Protein AF-A0A9N9PGD9-F1 (afdb_monomer_lite)

Sequence (115 aa):
LLENLPEKDDIQEYFQLINFNVSTEENLTEEQITNLIQSEENEESDSDEEEEILSVLVKDAVSRLETFIKYFEQQDNNSEFNVDDLLIFRKYLRMSKVKLLIGRAELNLIKLRPS

Structure (mmCIF, N/CA/C/O backbone):
data_AF-A0A9N9PGD9-F1
#
_entry.id   AF-A0A9N9PGD9-F1
#
loop_
_atom_site.group_PDB
_atom_site.id
_atom_site.type_symbol
_atom_site.label_atom_id
_atom_site.label_alt_id
_atom_site.label_comp_id
_atom_site.label_asym_id
_atom_site.label_entity_id
_atom_site.label_seq_id
_atom_site.pdbx_PDB_ins_code
_atom_site.Cartn_x
_atom_site.Cartn_y
_atom_site.Cartn_z
_atom_site.occupancy
_atom_site.B_iso_or_equiv
_atom_site.auth_seq_id
_atom_site.auth_comp_id
_atom_site.auth_asym_id
_atom_site.auth_atom_id
_atom_site.pdbx_PDB_model_num
ATOM 1 N N . LEU A 1 1 ? -4.548 27.016 -3.673 1.00 56.22 1 LEU A N 1
ATOM 2 C CA . LEU A 1 1 ? -3.274 26.628 -3.013 1.00 56.22 1 LEU A CA 1
ATOM 3 C C . LEU A 1 1 ? -2.445 25.601 -3.805 1.00 56.22 1 LEU A C 1
ATOM 5 O O . LEU A 1 1 ? -1.270 25.481 -3.502 1.00 56.22 1 LEU A O 1
ATOM 9 N N . LEU A 1 2 ? -2.988 24.923 -4.830 1.00 52.19 2 LEU A N 1
ATOM 10 C CA . LEU A 1 2 ? -2.257 23.940 -5.661 1.00 52.19 2 LEU A CA 1
ATOM 11 C C . LEU A 1 2 ? -1.856 24.452 -7.064 1.00 52.19 2 LEU A C 1
ATOM 13 O O . LEU A 1 2 ? -1.303 23.702 -7.856 1.00 52.19 2 LEU A O 1
ATOM 17 N N . GLU A 1 3 ? -2.143 25.710 -7.410 1.00 55.75 3 GLU A N 1
ATOM 18 C CA . GLU A 1 3 ? -2.052 26.177 -8.806 1.00 55.75 3 GLU A CA 1
ATOM 19 C C . GLU A 1 3 ? -0.634 26.464 -9.322 1.00 55.75 3 GLU A C 1
ATOM 21 O O . GLU A 1 3 ? -0.475 26.597 -10.528 1.00 55.75 3 GLU A O 1
ATOM 26 N N . ASN A 1 4 ? 0.386 26.505 -8.456 1.00 56.09 4 ASN A N 1
ATOM 27 C CA . ASN A 1 4 ? 1.747 26.931 -8.822 1.00 56.09 4 ASN A CA 1
ATOM 28 C C . ASN A 1 4 ? 2.833 25.873 -8.551 1.00 56.09 4 ASN A C 1
ATOM 30 O O . ASN A 1 4 ? 4.002 26.223 -8.397 1.00 56.09 4 ASN A O 1
ATOM 34 N N . LEU A 1 5 ? 2.467 24.594 -8.439 1.00 59.06 5 LEU A N 1
ATOM 35 C CA . LEU A 1 5 ? 3.448 23.513 -8.313 1.00 59.06 5 LEU A CA 1
ATOM 36 C C . LEU A 1 5 ? 3.881 23.034 -9.709 1.00 59.06 5 LEU A C 1
ATOM 38 O O . LEU A 1 5 ? 3.010 22.778 -10.538 1.00 59.06 5 LEU A O 1
ATOM 42 N N . PRO A 1 6 ? 5.193 22.880 -9.970 1.00 58.72 6 PRO A N 1
ATOM 43 C CA . PRO A 1 6 ? 5.698 22.379 -11.252 1.00 58.72 6 PRO A CA 1
ATOM 44 C C . PRO A 1 6 ? 5.229 20.947 -11.564 1.00 58.72 6 PRO A C 1
ATOM 46 O O . PRO A 1 6 ? 5.187 20.566 -12.723 1.00 58.72 6 PRO A O 1
ATOM 49 N N . GLU A 1 7 ? 4.815 20.197 -10.541 1.00 64.44 7 GLU A N 1
ATOM 50 C CA . GLU A 1 7 ? 4.320 18.812 -10.613 1.00 64.44 7 GLU A CA 1
ATOM 51 C C . GLU A 1 7 ? 2.780 18.737 -10.570 1.00 64.44 7 GLU A C 1
ATOM 53 O O . GLU A 1 7 ? 2.203 17.689 -10.288 1.00 64.44 7 GLU A O 1
ATOM 58 N N . LYS A 1 8 ? 2.070 19.859 -10.772 1.00 70.00 8 LYS A N 1
ATOM 59 C CA . LYS A 1 8 ? 0.599 19.897 -10.687 1.00 70.00 8 LYS A CA 1
ATOM 60 C C . LYS A 1 8 ? -0.051 18.886 -11.633 1.00 70.00 8 LYS A C 1
ATOM 62 O O . LYS A 1 8 ? -1.028 18.251 -11.240 1.00 70.00 8 LYS A O 1
ATOM 67 N N . ASP A 1 9 ? 0.488 18.757 -12.839 1.00 68.38 9 ASP A N 1
ATOM 68 C CA . ASP A 1 9 ? -0.046 17.856 -13.856 1.00 68.38 9 ASP A CA 1
ATOM 69 C C . ASP A 1 9 ? 0.145 16.389 -13.435 1.00 68.38 9 ASP A C 1
ATOM 71 O O . ASP A 1 9 ? -0.830 15.641 -13.437 1.00 68.38 9 ASP A O 1
ATOM 75 N N . ASP A 1 10 ? 1.319 16.026 -12.907 1.00 69.19 10 ASP A N 1
ATOM 76 C CA . ASP A 1 10 ? 1.610 14.684 -12.372 1.00 69.19 10 ASP A CA 1
ATOM 77 C C . ASP A 1 10 ? 0.726 14.338 -11.162 1.00 69.19 10 ASP A C 1
ATOM 79 O O . ASP A 1 10 ? 0.207 13.228 -11.023 1.00 69.19 10 ASP A O 1
ATOM 83 N N . ILE A 1 11 ? 0.511 15.309 -10.270 1.00 72.19 11 ILE A N 1
ATOM 84 C CA . ILE A 1 11 ? -0.355 15.153 -9.098 1.00 72.19 11 ILE A CA 1
ATOM 85 C C . ILE A 1 11 ? -1.812 14.974 -9.540 1.00 72.19 11 ILE A C 1
ATOM 87 O O . ILE A 1 11 ? -2.540 14.155 -8.976 1.00 72.19 11 ILE A O 1
ATOM 91 N N . GLN A 1 12 ? -2.257 15.731 -10.541 1.00 72.56 12 GLN A N 1
ATOM 92 C CA . GLN A 1 12 ? -3.617 15.656 -11.059 1.00 72.56 12 GLN A CA 1
ATOM 93 C C . GLN A 1 12 ? -3.864 14.344 -11.814 1.00 72.56 12 GLN A C 1
ATOM 95 O O . GLN A 1 12 ? -4.919 13.737 -11.622 1.00 72.56 12 GLN A O 1
ATOM 100 N N . GLU A 1 13 ? -2.894 13.871 -12.595 1.00 74.00 13 GLU A N 1
ATOM 101 C CA . GLU A 1 13 ? -2.917 12.555 -13.237 1.00 74.00 13 GLU A CA 1
ATOM 102 C C . GLU A 1 13 ? -2.961 11.432 -12.191 1.00 74.00 13 GLU A C 1
ATOM 104 O O . GLU A 1 13 ? -3.821 10.553 -12.261 1.00 74.00 13 GLU A O 1
ATOM 109 N N . TYR A 1 14 ? -2.146 11.523 -11.134 1.00 69.75 14 TYR A N 1
ATOM 110 C CA . TYR A 1 14 ? -2.197 10.603 -9.994 1.00 69.75 14 TYR A CA 1
ATOM 111 C C . TYR A 1 14 ? -3.585 10.570 -9.333 1.00 69.75 14 TYR A C 1
ATOM 113 O O . TYR A 1 14 ? -4.112 9.492 -9.053 1.00 69.75 14 TYR A O 1
ATOM 121 N N . PHE A 1 15 ? -4.219 11.731 -9.119 1.00 73.19 15 PHE A N 1
ATOM 122 C CA . PHE A 1 15 ? -5.576 11.804 -8.565 1.00 73.19 15 PHE A CA 1
ATOM 123 C C . PHE A 1 15 ? -6.642 11.199 -9.492 1.00 73.19 15 PHE A C 1
ATOM 125 O O . PHE A 1 15 ? -7.614 10.614 -9.012 1.00 73.19 15 PHE A O 1
ATOM 132 N N . GLN A 1 16 ? -6.469 11.307 -10.808 1.00 71.69 16 GLN A N 1
ATOM 133 C CA . GLN A 1 16 ? -7.359 10.674 -11.782 1.00 71.69 16 GLN A CA 1
ATOM 134 C C . GLN A 1 16 ? -7.176 9.150 -11.810 1.00 71.69 16 GLN A C 1
ATOM 136 O O . GLN A 1 16 ? -8.169 8.426 -11.865 1.00 71.69 16 GLN A O 1
ATOM 141 N N . LEU A 1 17 ? -5.939 8.659 -11.674 1.00 69.00 17 LEU A N 1
ATOM 142 C CA . LEU A 1 17 ? -5.630 7.228 -11.620 1.00 69.00 1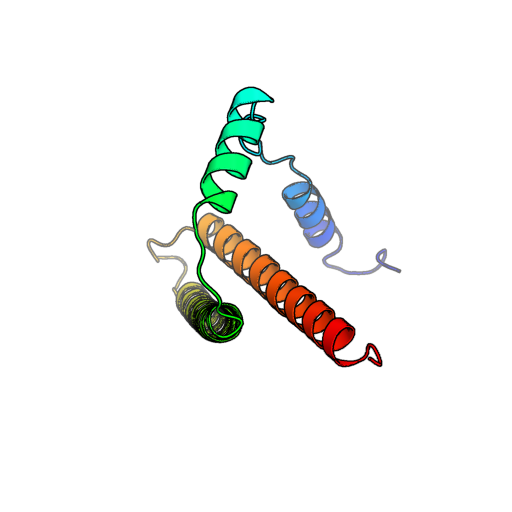7 LEU A CA 1
ATOM 143 C C . LEU A 1 17 ? -6.181 6.547 -10.355 1.00 69.00 17 LEU A C 1
ATOM 145 O O . LEU A 1 17 ? -6.671 5.422 -10.418 1.00 69.00 17 LEU A O 1
ATOM 149 N N . ILE A 1 18 ? -6.130 7.213 -9.194 1.00 65.25 18 ILE A N 1
ATOM 150 C CA . ILE A 1 18 ? -6.672 6.654 -7.939 1.00 65.25 18 ILE A CA 1
ATOM 151 C C . ILE A 1 18 ? -8.202 6.713 -7.861 1.00 65.25 18 ILE A C 1
ATOM 153 O O . ILE A 1 18 ? -8.796 5.884 -7.177 1.00 65.25 18 ILE A O 1
ATOM 157 N N . ASN A 1 19 ? -8.826 7.679 -8.545 1.00 63.62 19 ASN A N 1
ATOM 158 C CA . ASN A 1 19 ? -10.282 7.783 -8.669 1.00 63.62 19 ASN A CA 1
ATOM 159 C C . ASN A 1 19 ? -10.840 6.860 -9.756 1.00 63.62 19 ASN A C 1
ATOM 161 O O . ASN A 1 19 ? -12.057 6.813 -9.948 1.00 63.62 19 ASN A O 1
ATOM 165 N N . PHE A 1 20 ? -9.979 6.129 -10.468 1.00 63.75 20 PHE A N 1
ATOM 166 C CA . PHE A 1 20 ? -10.428 5.051 -11.323 1.00 63.75 20 PHE A CA 1
ATOM 167 C C . PHE A 1 20 ? -11.121 4.027 -10.431 1.00 63.75 20 PHE A C 1
ATOM 169 O O . PHE A 1 20 ? -10.505 3.433 -9.543 1.00 63.75 20 PHE A O 1
ATOM 176 N N . ASN A 1 21 ? -12.431 3.902 -10.626 1.00 55.25 21 ASN A N 1
ATOM 177 C CA . ASN A 1 21 ? -13.297 3.030 -9.859 1.00 55.25 21 ASN A CA 1
ATOM 178 C C . ASN A 1 21 ? -12.845 1.589 -10.114 1.00 55.25 21 ASN A C 1
ATOM 180 O O . ASN A 1 21 ? -13.250 0.959 -11.090 1.00 55.25 21 ASN A O 1
ATOM 184 N N . VAL A 1 22 ? -11.918 1.098 -9.293 1.00 58.81 22 VAL A N 1
ATOM 185 C CA . VAL A 1 22 ? -11.538 -0.311 -9.282 1.00 58.81 22 VAL A CA 1
ATOM 186 C C . VAL A 1 22 ? -12.818 -1.069 -8.993 1.00 58.81 22 VAL A C 1
ATOM 188 O O . VAL A 1 22 ? -13.480 -0.772 -8.002 1.00 58.81 22 VAL A O 1
ATOM 191 N N . SER A 1 23 ? -13.182 -1.993 -9.881 1.00 54.44 23 SER A N 1
ATOM 192 C CA . SER A 1 23 ? -14.319 -2.876 -9.660 1.00 54.44 23 SER A CA 1
ATOM 193 C C . SER A 1 23 ? -14.047 -3.643 -8.371 1.00 54.44 23 SER A C 1
ATOM 195 O O . SER A 1 23 ? -13.261 -4.587 -8.363 1.00 54.44 23 SER A O 1
ATOM 197 N N . THR A 1 24 ? -14.613 -3.183 -7.261 1.00 64.12 24 THR A N 1
ATOM 198 C CA . THR A 1 24 ? -14.648 -3.965 -6.032 1.00 64.12 24 THR A CA 1
ATOM 199 C C . THR A 1 24 ? -15.541 -5.174 -6.282 1.00 64.12 24 THR A C 1
ATOM 201 O O . THR A 1 24 ? -16.382 -5.140 -7.184 1.00 64.12 24 THR A O 1
ATOM 204 N N . GLU A 1 25 ? -15.293 -6.250 -5.540 1.00 68.50 25 GLU A N 1
ATOM 205 C CA . GLU A 1 25 ? -15.999 -7.525 -5.670 1.00 68.50 25 GLU A CA 1
ATOM 206 C C . GLU A 1 25 ? -17.526 -7.381 -5.752 1.00 68.50 25 GLU A C 1
ATOM 208 O O . GLU A 1 25 ? -18.120 -6.393 -5.313 1.00 68.50 25 GLU A O 1
ATOM 213 N N . GLU A 1 26 ? -18.143 -8.401 -6.347 1.00 74.88 26 GLU A N 1
ATOM 214 C CA . GLU A 1 26 ? -19.589 -8.570 -6.436 1.00 74.88 26 GLU A CA 1
ATOM 215 C C . GLU A 1 26 ? -20.249 -8.393 -5.057 1.00 74.88 26 GLU A C 1
ATOM 217 O O . GLU A 1 26 ? -19.772 -8.918 -4.051 1.00 74.88 26 GLU A O 1
ATOM 222 N N . ASN A 1 27 ? -21.343 -7.627 -5.002 1.00 77.81 27 ASN A N 1
ATOM 223 C CA . ASN A 1 27 ? -22.066 -7.410 -3.750 1.00 77.81 27 ASN A CA 1
ATOM 224 C C . ASN A 1 27 ? -22.616 -8.744 -3.231 1.00 77.81 27 ASN A C 1
ATOM 226 O O . ASN A 1 27 ? -23.275 -9.472 -3.974 1.00 77.81 27 ASN A O 1
ATOM 230 N N . LEU A 1 28 ? -22.399 -9.026 -1.947 1.00 78.94 28 LEU A N 1
ATOM 231 C CA . LEU A 1 28 ? -22.999 -10.186 -1.297 1.00 78.94 28 LEU A CA 1
ATOM 232 C C . LEU A 1 28 ? -24.524 -10.044 -1.256 1.00 78.94 28 LEU A C 1
ATOM 234 O O . LEU A 1 28 ? -25.069 -8.968 -1.006 1.00 78.94 28 LEU A O 1
ATOM 238 N N . THR A 1 29 ? -25.211 -11.157 -1.481 1.00 87.19 29 THR A N 1
ATOM 239 C CA . THR A 1 29 ? -26.663 -11.258 -1.303 1.00 87.19 29 THR A CA 1
ATOM 240 C C . THR A 1 29 ? -27.034 -11.293 0.184 1.00 87.19 29 THR A C 1
ATOM 242 O O . THR A 1 29 ? -26.222 -11.676 1.027 1.00 87.19 29 THR A O 1
ATOM 245 N N . GLU A 1 30 ? -28.275 -10.932 0.527 1.00 86.25 30 GLU A N 1
ATOM 246 C CA . GLU A 1 30 ? -28.768 -10.945 1.919 1.00 86.25 30 GLU A CA 1
ATOM 247 C C . GLU A 1 30 ? -28.604 -12.316 2.600 1.00 86.25 30 GLU A C 1
ATOM 249 O O . GLU A 1 30 ? -28.304 -12.394 3.792 1.00 86.25 30 GLU A O 1
ATOM 254 N N . GLU A 1 31 ? -28.734 -13.403 1.838 1.00 86.94 31 GLU A N 1
ATOM 255 C CA . GLU A 1 31 ? -28.525 -14.769 2.323 1.00 86.94 31 GLU A CA 1
ATOM 256 C C . GLU A 1 31 ? -27.058 -15.022 2.701 1.00 86.94 31 GLU A C 1
ATOM 258 O O . GLU A 1 31 ? -26.771 -15.564 3.768 1.00 86.94 31 GLU A O 1
ATOM 263 N N . GLN A 1 32 ? -26.113 -14.570 1.872 1.00 84.94 32 GLN A N 1
ATOM 264 C CA . GLN A 1 32 ? -24.680 -14.693 2.155 1.00 84.94 32 GLN A CA 1
ATOM 265 C C . GLN A 1 32 ? -24.262 -13.846 3.359 1.00 84.94 32 GLN A C 1
ATOM 267 O O . GLN A 1 32 ? -23.460 -14.300 4.171 1.00 84.94 32 GLN A O 1
ATOM 272 N N . ILE A 1 33 ? -24.842 -12.651 3.504 1.00 85.62 33 ILE A N 1
ATOM 273 C CA . ILE A 1 33 ? -24.624 -11.782 4.668 1.00 85.62 33 ILE A CA 1
ATOM 274 C C . ILE A 1 33 ? -25.136 -12.465 5.941 1.00 85.62 33 ILE A C 1
ATOM 276 O O . ILE A 1 33 ? -24.436 -12.502 6.949 1.00 85.62 33 ILE A O 1
ATOM 280 N N . THR A 1 34 ? -26.334 -13.051 5.889 1.00 83.75 34 THR A N 1
ATOM 281 C CA . THR A 1 34 ? -26.942 -13.726 7.046 1.00 83.75 34 THR A CA 1
ATOM 282 C C . THR A 1 34 ? -26.121 -14.940 7.486 1.00 83.75 34 THR A C 1
ATOM 284 O O . THR A 1 34 ? -25.883 -15.121 8.678 1.00 83.75 34 THR A O 1
ATOM 287 N N . ASN A 1 35 ? -25.636 -15.737 6.531 1.00 85.19 35 ASN A N 1
ATOM 288 C CA . ASN A 1 35 ? -24.801 -16.903 6.818 1.00 85.19 35 ASN A CA 1
ATOM 289 C C . ASN A 1 35 ? -23.450 -16.518 7.437 1.00 85.19 35 ASN A C 1
ATOM 291 O O . ASN A 1 35 ? -22.965 -17.235 8.309 1.00 85.19 35 ASN A O 1
ATOM 295 N N . LEU A 1 36 ? -22.866 -15.387 7.026 1.00 83.12 36 LEU A N 1
ATOM 296 C CA . LEU A 1 36 ? -21.613 -14.884 7.591 1.00 83.12 36 LEU A CA 1
ATOM 297 C C . LEU A 1 36 ? -21.783 -14.509 9.072 1.00 83.12 36 LEU A C 1
ATOM 299 O O . LEU A 1 36 ? -21.021 -14.971 9.919 1.00 83.12 36 LEU A O 1
ATOM 303 N N . ILE A 1 37 ? -22.844 -13.761 9.391 1.00 81.56 37 ILE A N 1
ATOM 304 C CA . ILE A 1 37 ? -23.160 -13.345 10.767 1.00 81.56 37 ILE A CA 1
ATOM 305 C C . ILE A 1 37 ? -23.391 -14.570 11.665 1.00 81.56 37 ILE A C 1
ATOM 307 O O . ILE A 1 37 ? -22.875 -14.639 12.776 1.00 81.56 37 ILE A O 1
ATOM 311 N N . GLN A 1 38 ? -24.124 -15.569 11.171 1.00 75.44 38 GLN A N 1
ATOM 312 C CA . GLN A 1 38 ? -24.401 -16.796 11.927 1.00 75.44 38 GLN A CA 1
ATOM 313 C C . GLN A 1 38 ? -23.167 -17.689 12.108 1.00 75.44 38 GLN A C 1
ATOM 315 O O . GLN A 1 38 ? -23.120 -18.477 13.051 1.00 75.44 38 GLN A O 1
ATOM 320 N N . SER A 1 39 ? -22.178 -17.594 11.212 1.00 69.06 39 SER A N 1
ATOM 321 C CA . SER A 1 39 ? -20.910 -18.309 11.370 1.00 69.06 39 SER A CA 1
ATOM 322 C C . SER A 1 39 ? -19.984 -17.669 12.407 1.00 69.06 39 SER A C 1
ATOM 324 O O . SER A 1 39 ? -19.278 -18.406 13.086 1.00 69.06 39 SER A O 1
ATOM 326 N N . GLU A 1 40 ? -20.035 -16.343 12.585 1.00 60.47 40 GLU A N 1
ATOM 327 C CA . GLU A 1 40 ? -19.246 -15.621 13.600 1.00 60.47 40 GLU A CA 1
ATOM 328 C C . GLU A 1 40 ? -19.801 -15.812 15.022 1.00 60.47 40 GLU A C 1
ATOM 330 O O . GLU A 1 40 ? -19.037 -15.923 15.975 1.00 60.47 40 GLU A O 1
ATOM 335 N N . GLU A 1 41 ? -21.124 -15.925 15.187 1.00 60.19 41 GLU A N 1
ATOM 336 C CA . GLU A 1 41 ? -21.768 -16.070 16.508 1.00 60.19 41 GLU A CA 1
ATOM 337 C C . GLU A 1 41 ? -21.512 -17.443 17.176 1.00 60.19 41 GLU A C 1
ATOM 339 O O . GLU A 1 41 ? -21.810 -17.631 18.354 1.00 60.19 41 GLU A O 1
ATOM 344 N N . ASN A 1 42 ? -20.940 -18.407 16.441 1.00 55.41 42 ASN A N 1
ATOM 345 C CA . ASN A 1 42 ? -20.596 -19.747 16.935 1.00 55.41 42 ASN A CA 1
ATOM 346 C C . ASN A 1 42 ? -19.131 -19.892 17.389 1.00 55.41 42 ASN A C 1
ATOM 348 O O . ASN A 1 42 ? -18.747 -20.971 17.848 1.00 55.41 42 ASN A O 1
ATOM 352 N N . GLU A 1 43 ? -18.317 -18.842 17.278 1.00 54.94 43 GLU A N 1
ATOM 353 C CA . GLU A 1 43 ? -16.966 -18.810 17.839 1.00 54.94 43 GLU A CA 1
ATOM 354 C C . GLU A 1 43 ? -16.989 -18.090 19.196 1.00 54.94 43 GLU A C 1
ATOM 356 O O . GLU A 1 43 ? -16.661 -16.914 19.323 1.00 54.94 43 GLU A O 1
ATOM 361 N N . GLU A 1 44 ? -17.385 -18.811 20.252 1.00 59.59 44 GLU A N 1
ATOM 362 C CA . GLU A 1 44 ? -17.027 -18.410 21.616 1.00 59.59 44 GLU A CA 1
ATOM 363 C C . GLU A 1 44 ? -15.503 -18.531 21.775 1.00 59.59 44 GLU A C 1
ATOM 365 O O . GLU A 1 44 ? -14.964 -19.620 21.986 1.00 59.59 44 GLU A O 1
ATOM 370 N N . SER A 1 45 ? -14.803 -17.402 21.690 1.00 46.75 45 SER A N 1
ATOM 371 C CA . SER A 1 45 ? -13.443 -17.261 22.201 1.00 46.75 45 SER A CA 1
ATOM 372 C C . SER A 1 45 ? -13.202 -15.823 22.653 1.00 46.75 45 SER A C 1
ATOM 374 O O . SER A 1 45 ? -12.948 -14.929 21.851 1.00 46.75 45 SER A O 1
ATOM 376 N N . ASP A 1 46 ? -13.270 -15.630 23.972 1.00 55.06 46 ASP A N 1
ATOM 377 C CA . ASP A 1 46 ? -12.644 -14.522 24.694 1.00 55.06 46 ASP A CA 1
ATOM 378 C C . ASP A 1 46 ? -11.195 -14.341 24.217 1.00 55.06 46 ASP A C 1
ATOM 380 O O . ASP A 1 46 ? -10.363 -15.206 24.495 1.00 55.06 46 ASP A O 1
ATOM 384 N N . SER A 1 47 ? -10.853 -13.221 23.570 1.00 46.22 47 SER A N 1
ATOM 385 C CA . SER A 1 47 ? -9.469 -12.734 23.599 1.00 46.22 47 SER A CA 1
ATOM 386 C C . SER A 1 47 ? -9.313 -11.301 23.087 1.00 46.22 47 SER A C 1
ATOM 388 O O . SER A 1 47 ? -9.113 -11.054 21.900 1.00 46.22 47 SER A O 1
ATOM 390 N N . ASP A 1 48 ? -9.248 -10.347 24.014 1.00 54.16 48 ASP A N 1
ATOM 391 C CA . ASP A 1 48 ? -8.656 -9.026 23.757 1.00 54.16 48 ASP A CA 1
ATOM 392 C C . ASP A 1 48 ? -7.136 -9.113 23.423 1.00 54.16 48 ASP A C 1
ATOM 394 O O . ASP A 1 48 ? -6.512 -8.098 23.107 1.00 54.16 48 ASP A O 1
ATOM 398 N N . GLU A 1 49 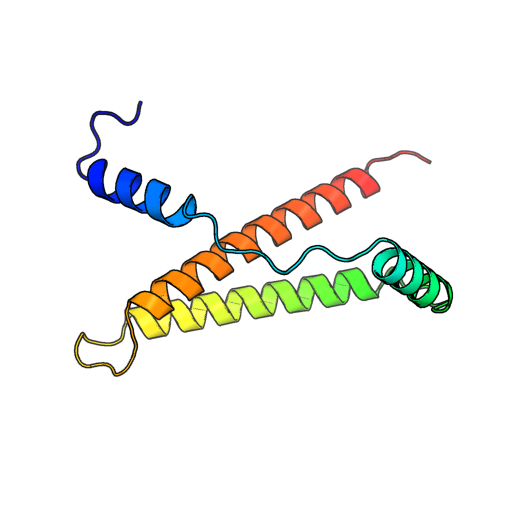? -6.500 -10.299 23.478 1.00 52.31 49 GLU A N 1
ATOM 399 C CA . GLU A 1 49 ? -5.072 -10.492 23.158 1.00 52.31 49 GLU A CA 1
ATOM 400 C C . GLU A 1 49 ? -4.803 -10.681 21.651 1.00 52.31 49 GLU A C 1
ATOM 402 O O . GLU A 1 49 ? -3.690 -10.419 21.183 1.00 52.31 49 GLU A O 1
ATOM 407 N N . GLU A 1 50 ? -5.800 -11.092 20.859 1.00 53.00 50 GLU A N 1
ATOM 408 C CA . GLU A 1 50 ? -5.620 -11.302 19.414 1.00 53.00 50 GLU A CA 1
ATOM 409 C C . GLU A 1 50 ? -5.383 -9.992 18.655 1.00 53.00 50 GLU A C 1
ATOM 411 O O . GLU A 1 50 ? -4.542 -9.942 17.752 1.00 53.00 50 GLU A O 1
ATOM 416 N N . GLU A 1 51 ? -6.038 -8.899 19.057 1.00 54.94 51 GLU A N 1
ATOM 417 C CA . GLU A 1 51 ? -5.865 -7.584 18.430 1.00 54.94 51 GLU A CA 1
ATOM 418 C C . GLU A 1 51 ? -4.439 -7.032 18.587 1.00 54.94 51 GLU A C 1
ATOM 420 O O . GLU A 1 51 ? -3.891 -6.417 17.660 1.00 54.94 51 GLU A O 1
ATOM 425 N N . GLU A 1 52 ? -3.799 -7.254 19.741 1.00 55.25 52 GLU A N 1
ATOM 426 C CA . GLU A 1 52 ? -2.435 -6.776 19.982 1.00 55.25 52 GLU A CA 1
ATOM 427 C C . GLU A 1 52 ? -1.417 -7.560 19.140 1.00 55.25 52 GLU A C 1
ATOM 429 O O . GLU A 1 52 ? -0.536 -6.958 18.510 1.00 55.25 52 GLU A O 1
ATOM 434 N N . ILE A 1 53 ? -1.593 -8.882 19.035 1.00 59.72 53 ILE A N 1
ATOM 435 C CA . ILE A 1 53 ? -0.781 -9.758 18.178 1.00 59.72 53 ILE A CA 1
ATOM 436 C C . ILE A 1 53 ? -0.956 -9.371 16.702 1.00 59.72 53 ILE A C 1
ATOM 438 O O . ILE A 1 53 ? 0.037 -9.219 15.978 1.00 59.72 53 ILE A O 1
ATOM 442 N N . LEU A 1 54 ? -2.192 -9.114 16.261 1.00 63.06 54 LEU A N 1
ATOM 443 C CA . LEU A 1 54 ? -2.489 -8.666 14.900 1.00 63.06 54 LEU A CA 1
ATOM 444 C C . LEU A 1 54 ? -1.817 -7.314 14.597 1.00 63.06 54 LEU A C 1
ATOM 446 O O . LEU A 1 54 ? -1.228 -7.127 13.532 1.00 63.06 54 LEU A O 1
ATOM 450 N N . SER A 1 55 ? -1.826 -6.377 15.552 1.00 62.31 55 SER A N 1
ATOM 451 C CA . SER A 1 55 ? -1.188 -5.060 15.410 1.00 62.31 55 SER A CA 1
ATOM 452 C C . SER A 1 55 ? 0.336 -5.147 15.271 1.00 62.31 55 SER A C 1
ATOM 454 O O . SER A 1 55 ? 0.936 -4.378 14.509 1.00 62.31 55 SER A O 1
ATOM 456 N N . VAL A 1 56 ? 0.984 -6.067 15.993 1.00 65.12 56 VAL A N 1
ATOM 457 C CA . VAL A 1 56 ? 2.429 -6.329 15.871 1.00 65.12 56 VAL A CA 1
ATOM 458 C C . VAL A 1 56 ? 2.749 -6.917 14.494 1.00 65.12 56 VAL A C 1
ATOM 460 O O . VAL A 1 56 ? 3.633 -6.402 13.805 1.00 65.12 56 VAL A O 1
ATOM 463 N N . LEU A 1 57 ? 1.970 -7.899 14.034 1.00 77.38 57 LEU A N 1
ATOM 464 C CA . LEU A 1 57 ? 2.139 -8.514 12.714 1.00 77.38 57 LEU A CA 1
ATOM 465 C C . LEU A 1 57 ? 1.934 -7.515 11.566 1.00 77.38 57 LEU A C 1
ATOM 467 O O . LEU A 1 57 ? 2.699 -7.515 10.600 1.00 77.38 57 LEU A O 1
ATOM 471 N N . VAL A 1 58 ? 0.953 -6.614 11.679 1.00 76.50 58 VAL A N 1
ATOM 472 C CA . VAL A 1 58 ? 0.705 -5.568 10.674 1.00 76.50 58 VAL A CA 1
ATOM 473 C C . VAL A 1 58 ? 1.864 -4.570 10.609 1.00 76.50 58 VAL A C 1
ATOM 475 O O . VAL A 1 58 ? 2.271 -4.182 9.513 1.00 76.50 58 VAL A O 1
ATOM 478 N N . LYS A 1 59 ? 2.441 -4.161 11.748 1.00 83.00 59 LYS A N 1
ATOM 479 C CA . LYS A 1 59 ? 3.616 -3.265 11.764 1.00 83.00 59 LYS A CA 1
ATOM 480 C C . LYS A 1 59 ? 4.826 -3.910 11.096 1.00 83.00 59 LYS A C 1
ATOM 482 O O . LYS A 1 59 ? 5.488 -3.258 10.286 1.00 83.00 59 LYS A O 1
ATOM 487 N N . ASP A 1 60 ? 5.074 -5.182 11.388 1.00 87.50 60 ASP A N 1
ATOM 488 C CA . ASP A 1 60 ? 6.165 -5.940 10.779 1.00 87.50 60 ASP A CA 1
ATOM 489 C C . ASP A 1 60 ? 5.956 -6.118 9.272 1.00 87.50 60 ASP A C 1
ATOM 491 O O . ASP A 1 60 ? 6.883 -5.904 8.487 1.00 87.50 60 ASP A O 1
ATOM 495 N N . ALA A 1 61 ? 4.733 -6.435 8.841 1.00 85.88 61 ALA A N 1
ATOM 496 C CA . ALA A 1 61 ? 4.385 -6.537 7.427 1.00 85.88 61 ALA A CA 1
ATOM 497 C C . ALA A 1 61 ? 4.586 -5.202 6.689 1.00 85.88 61 ALA A C 1
ATOM 499 O O . ALA A 1 61 ? 5.180 -5.176 5.609 1.00 85.88 61 ALA A O 1
ATOM 500 N N . VAL A 1 62 ? 4.169 -4.081 7.292 1.00 89.00 62 VAL A N 1
ATOM 501 C CA . VAL A 1 62 ? 4.396 -2.731 6.751 1.00 89.00 62 VAL A CA 1
ATOM 502 C C . VAL A 1 62 ? 5.892 -2.439 6.623 1.00 89.00 62 VAL A C 1
ATOM 504 O O . VAL A 1 62 ? 6.330 -1.978 5.572 1.00 89.00 62 VAL A O 1
ATOM 507 N N . SER A 1 63 ? 6.690 -2.751 7.647 1.00 91.69 63 SER A N 1
ATOM 508 C CA . SER A 1 63 ? 8.143 -2.537 7.623 1.00 91.69 63 SER A CA 1
ATOM 509 C C . SER A 1 63 ? 8.849 -3.376 6.546 1.00 91.69 63 SER A C 1
ATOM 511 O O . SER A 1 63 ? 9.737 -2.886 5.837 1.00 91.69 63 SER A O 1
ATOM 513 N N . ARG A 1 64 ? 8.421 -4.630 6.356 1.00 92.62 64 ARG A N 1
ATOM 514 C CA . ARG A 1 64 ? 8.927 -5.500 5.283 1.00 92.62 64 ARG A CA 1
ATOM 515 C C . ARG A 1 64 ? 8.552 -4.971 3.902 1.00 92.62 64 ARG A C 1
ATOM 517 O O . ARG A 1 64 ? 9.411 -4.945 3.024 1.00 92.62 64 ARG A O 1
ATOM 524 N N . LEU A 1 65 ? 7.320 -4.491 3.723 1.00 92.69 65 LEU A N 1
ATOM 525 C CA . LEU A 1 65 ? 6.874 -3.887 2.466 1.00 92.69 65 LEU A CA 1
ATOM 526 C C . LEU A 1 65 ? 7.660 -2.609 2.137 1.00 92.69 65 LEU A C 1
ATOM 528 O O . LEU A 1 65 ? 8.075 -2.428 0.997 1.00 92.69 65 LEU A O 1
ATOM 532 N N . GLU A 1 66 ? 7.936 -1.751 3.123 1.00 93.75 66 GLU A N 1
ATOM 533 C CA . GLU A 1 66 ? 8.812 -0.585 2.930 1.00 93.75 66 GLU A CA 1
ATOM 534 C C . GLU A 1 66 ? 10.219 -0.982 2.485 1.00 93.75 66 GLU A C 1
ATOM 536 O O . GLU A 1 66 ? 10.801 -0.342 1.610 1.00 93.75 66 GLU A O 1
ATOM 541 N N . THR A 1 67 ? 10.772 -2.030 3.095 1.00 95.06 67 THR A N 1
ATOM 542 C CA . THR A 1 67 ? 12.105 -2.537 2.754 1.00 95.06 67 THR A CA 1
ATOM 543 C C . THR A 1 67 ? 12.130 -3.095 1.333 1.00 95.06 67 THR A C 1
ATOM 545 O O . THR A 1 67 ? 13.047 -2.790 0.573 1.00 95.06 67 THR A O 1
ATOM 548 N N . PHE A 1 68 ? 11.100 -3.853 0.953 1.00 91.50 68 PHE A N 1
ATOM 549 C CA . PHE A 1 68 ? 10.946 -4.385 -0.397 1.00 91.50 68 PHE A CA 1
ATOM 550 C C . PHE A 1 68 ? 10.840 -3.271 -1.445 1.00 91.50 68 PHE A C 1
ATOM 552 O O . PHE A 1 68 ? 11.576 -3.294 -2.425 1.00 91.50 68 PHE A O 1
ATOM 559 N N . ILE A 1 69 ? 10.003 -2.255 -1.207 1.00 91.06 69 ILE A N 1
ATOM 560 C CA . ILE A 1 69 ? 9.856 -1.100 -2.107 1.00 91.06 69 ILE A CA 1
ATOM 561 C C . ILE A 1 69 ? 11.194 -0.371 -2.285 1.00 91.06 69 ILE A C 1
ATOM 563 O O . ILE A 1 69 ? 11.580 -0.078 -3.411 1.00 91.06 69 ILE A O 1
ATOM 567 N N . LYS A 1 70 ? 11.944 -0.135 -1.200 1.00 92.25 70 LYS A N 1
ATOM 568 C CA . LYS A 1 70 ? 13.276 0.493 -1.282 1.00 92.25 70 LYS A CA 1
ATOM 569 C C . LYS A 1 70 ? 14.263 -0.331 -2.105 1.00 92.25 70 LYS A C 1
ATOM 571 O O . LYS A 1 70 ? 15.039 0.238 -2.861 1.00 92.25 70 LYS A O 1
ATOM 576 N N . TYR A 1 71 ? 14.252 -1.653 -1.943 1.00 90.56 71 TYR A N 1
ATOM 577 C CA . TYR A 1 71 ? 15.092 -2.546 -2.739 1.00 90.56 71 TYR A CA 1
ATOM 578 C C . TYR A 1 71 ? 14.712 -2.498 -4.225 1.00 90.56 71 TYR A C 1
ATOM 580 O O . TYR A 1 71 ? 15.593 -2.434 -5.078 1.00 90.56 71 TYR A O 1
ATOM 588 N N . PHE A 1 72 ? 13.412 -2.487 -4.519 1.00 88.25 72 PHE A N 1
ATOM 589 C CA . PHE A 1 72 ? 12.860 -2.396 -5.869 1.00 88.25 72 PHE A CA 1
ATOM 590 C C . PHE A 1 72 ? 13.268 -1.085 -6.557 1.00 88.25 72 PHE A C 1
ATOM 592 O O . PHE A 1 72 ? 13.719 -1.097 -7.694 1.00 88.25 72 PHE A O 1
ATOM 599 N N . GLU A 1 73 ? 13.180 0.045 -5.851 1.00 86.44 73 GLU A N 1
ATOM 600 C CA . GLU A 1 73 ? 13.567 1.374 -6.354 1.00 86.44 73 GLU A CA 1
ATOM 601 C C . GLU A 1 73 ? 15.068 1.513 -6.646 1.00 86.44 73 GLU A C 1
ATOM 603 O O . GLU A 1 73 ? 15.466 2.384 -7.415 1.00 86.44 73 GLU A O 1
ATOM 608 N N . GLN A 1 74 ? 15.905 0.682 -6.021 1.00 87.94 74 GLN A N 1
ATOM 609 C CA . GLN A 1 74 ? 17.353 0.651 -6.246 1.00 87.94 74 GLN A CA 1
ATOM 610 C C . GLN A 1 74 ? 17.756 -0.216 -7.442 1.00 87.94 74 GLN A C 1
ATOM 612 O O . GLN A 1 74 ? 18.938 -0.246 -7.783 1.00 87.94 74 GLN A O 1
ATOM 617 N N . GLN A 1 75 ? 16.819 -0.948 -8.049 1.00 81.31 75 GLN A N 1
ATOM 618 C CA . GLN A 1 75 ? 17.121 -1.736 -9.235 1.00 81.31 75 GLN A CA 1
ATOM 619 C C . GLN A 1 75 ? 17.257 -0.814 -10.453 1.00 81.31 75 GLN A C 1
ATOM 621 O O . GLN A 1 75 ? 16.440 0.080 -10.663 1.00 81.31 75 GLN A O 1
ATOM 626 N N . ASP A 1 76 ? 18.293 -1.035 -11.264 1.00 74.75 76 ASP A N 1
ATOM 627 C CA . ASP A 1 76 ? 18.505 -0.287 -12.506 1.00 74.75 76 ASP A CA 1
ATOM 628 C C . ASP A 1 76 ? 17.366 -0.533 -13.515 1.00 74.75 76 ASP A C 1
ATOM 630 O O . ASP A 1 76 ? 16.700 -1.567 -13.481 1.00 74.75 76 ASP A O 1
ATOM 634 N N . ASN A 1 77 ? 17.205 0.355 -14.504 1.00 65.56 77 ASN A N 1
ATOM 635 C CA . ASN A 1 77 ? 16.174 0.267 -15.560 1.00 65.56 77 ASN A CA 1
ATOM 636 C C . ASN A 1 77 ? 16.204 -1.024 -16.417 1.00 65.56 77 ASN A C 1
ATOM 638 O O . ASN A 1 77 ? 15.339 -1.208 -17.268 1.00 65.56 77 ASN A O 1
ATOM 642 N N . ASN A 1 78 ? 17.193 -1.902 -16.218 1.00 62.81 78 ASN A N 1
ATOM 643 C CA . ASN A 1 78 ? 17.289 -3.228 -16.836 1.00 62.81 78 ASN A CA 1
ATOM 644 C C . ASN A 1 78 ? 16.741 -4.358 -15.947 1.00 62.81 78 ASN A C 1
ATOM 646 O O . ASN A 1 78 ? 16.935 -5.532 -16.264 1.00 62.81 78 ASN A O 1
ATOM 650 N N . SER A 1 79 ? 16.123 -4.035 -14.812 1.00 69.12 79 SER A N 1
ATOM 651 C CA . SER A 1 79 ? 15.539 -5.044 -13.936 1.00 69.12 79 SER A CA 1
ATOM 652 C C . SER A 1 79 ? 14.270 -5.642 -14.551 1.00 69.12 79 SER A C 1
ATOM 654 O O . SER A 1 79 ? 13.519 -4.959 -15.242 1.00 69.12 79 SER A O 1
ATOM 656 N N . GLU A 1 80 ? 14.010 -6.914 -14.250 1.00 76.50 80 GLU A N 1
ATOM 657 C CA . GLU A 1 80 ? 12.776 -7.623 -14.623 1.00 76.50 80 GLU A CA 1
ATOM 658 C C . GLU A 1 80 ? 11.528 -7.045 -13.927 1.00 76.50 80 GLU A C 1
ATOM 660 O O . GLU A 1 80 ? 10.396 -7.388 -14.261 1.00 76.50 80 GLU A O 1
ATOM 665 N N . PHE A 1 81 ? 11.720 -6.152 -12.957 1.00 74.19 81 PHE A N 1
ATOM 666 C CA . PHE A 1 81 ? 10.636 -5.588 -12.185 1.00 74.19 81 PHE A CA 1
ATOM 667 C C . PHE A 1 81 ? 9.852 -4.514 -12.953 1.00 74.19 81 PHE A C 1
ATOM 669 O O . PHE A 1 81 ? 10.411 -3.536 -13.451 1.00 74.19 81 PHE A O 1
ATOM 676 N N . ASN A 1 82 ? 8.527 -4.674 -12.993 1.00 80.88 82 ASN A N 1
ATOM 677 C CA . ASN A 1 82 ? 7.617 -3.747 -13.656 1.00 80.88 82 ASN A CA 1
ATOM 678 C C . ASN A 1 82 ? 7.331 -2.509 -12.783 1.00 80.88 82 ASN A C 1
ATOM 680 O O . ASN A 1 82 ? 6.918 -2.619 -11.629 1.00 80.88 82 ASN A O 1
ATOM 684 N N . VAL A 1 83 ? 7.484 -1.312 -13.350 1.00 79.88 83 VAL A N 1
ATOM 685 C CA . VAL A 1 83 ? 7.162 -0.038 -12.683 1.00 79.88 83 VAL A CA 1
ATOM 686 C C . VAL A 1 83 ? 5.689 0.040 -12.250 1.00 79.88 83 VAL A C 1
ATOM 688 O O . VAL A 1 83 ? 5.393 0.629 -11.208 1.00 79.88 83 VAL A O 1
ATOM 691 N N . ASP A 1 84 ? 4.770 -0.597 -12.979 1.00 83.81 84 ASP A N 1
ATOM 692 C CA . ASP A 1 84 ? 3.354 -0.649 -12.595 1.00 83.81 84 ASP A CA 1
ATOM 693 C C . ASP A 1 84 ? 3.1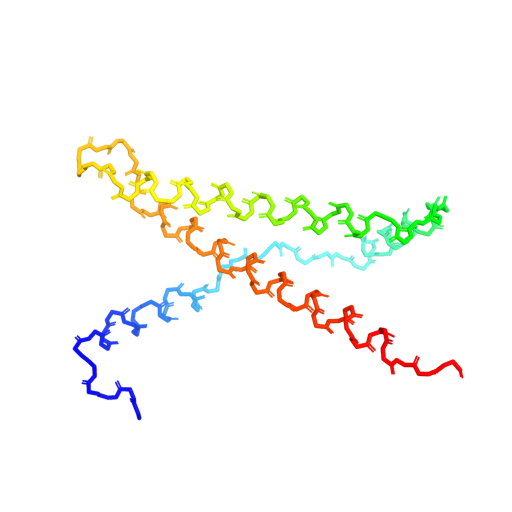48 -1.420 -11.281 1.00 83.81 84 ASP A C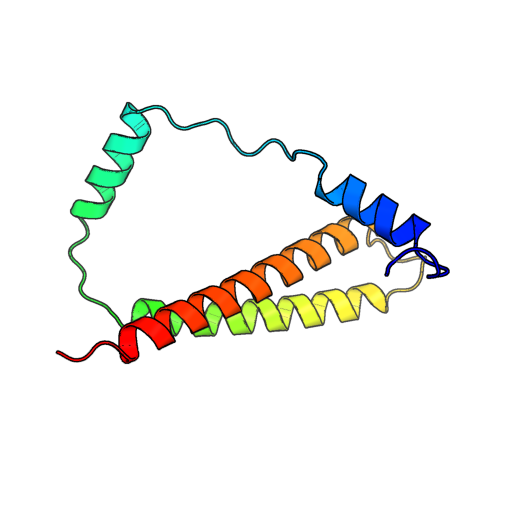 1
ATOM 695 O O . ASP A 1 84 ? 2.3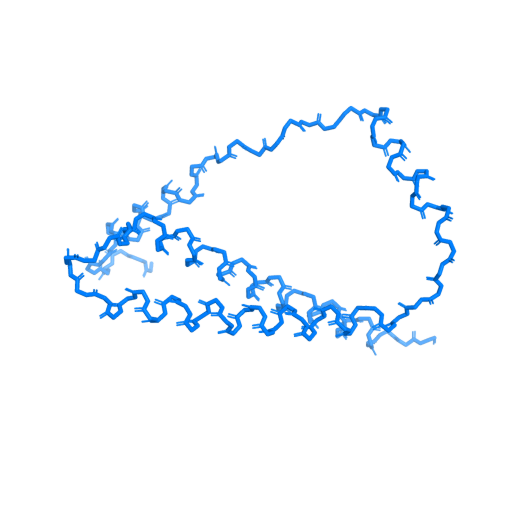47 -1.017 -10.432 1.00 83.81 84 ASP A O 1
ATOM 699 N N . ASP A 1 85 ? 3.935 -2.474 -11.045 1.00 86.06 85 ASP A N 1
ATOM 700 C CA . ASP A 1 85 ? 3.879 -3.239 -9.796 1.00 86.06 85 ASP A CA 1
ATOM 701 C C . ASP A 1 85 ? 4.369 -2.387 -8.618 1.00 86.06 85 ASP A C 1
ATOM 703 O O . ASP A 1 85 ? 3.779 -2.403 -7.533 1.00 86.06 85 ASP A O 1
ATOM 707 N N . LEU A 1 86 ? 5.397 -1.556 -8.832 1.00 86.19 86 LEU A N 1
ATOM 708 C CA . LEU A 1 86 ? 5.878 -0.606 -7.824 1.00 86.19 86 LEU A CA 1
ATOM 709 C C . LEU A 1 86 ? 4.777 0.374 -7.394 1.00 86.19 86 LEU A C 1
ATOM 711 O O . LEU A 1 86 ? 4.646 0.686 -6.203 1.00 86.19 86 LEU A O 1
ATOM 715 N N . LEU A 1 87 ? 3.961 0.842 -8.342 1.00 86.50 87 LEU A N 1
ATOM 716 C CA . LEU A 1 87 ? 2.822 1.715 -8.056 1.00 86.50 87 LEU A CA 1
ATOM 717 C C . LEU A 1 87 ? 1.801 1.012 -7.147 1.00 86.50 87 LEU A C 1
ATOM 719 O O . LEU A 1 87 ? 1.324 1.603 -6.169 1.00 86.50 87 LEU A O 1
ATOM 723 N N . ILE A 1 88 ? 1.513 -0.261 -7.424 1.00 89.31 88 ILE A N 1
ATOM 724 C CA . ILE A 1 88 ? 0.609 -1.095 -6.624 1.00 89.31 88 ILE A CA 1
ATOM 725 C C . ILE A 1 88 ? 1.157 -1.268 -5.200 1.00 89.31 88 ILE A C 1
ATOM 727 O O . ILE A 1 88 ? 0.437 -1.015 -4.228 1.00 89.31 88 ILE A O 1
ATOM 731 N N . PHE A 1 89 ? 2.439 -1.609 -5.041 1.00 89.56 89 PHE A N 1
ATOM 732 C CA . PHE A 1 89 ? 3.052 -1.769 -3.717 1.00 89.56 89 PHE A CA 1
ATOM 733 C C . PHE A 1 89 ? 3.019 -0.473 -2.896 1.00 89.56 89 PHE A C 1
ATOM 735 O O . PHE A 1 89 ? 2.669 -0.493 -1.711 1.00 89.56 89 PHE A O 1
ATOM 742 N N . ARG A 1 90 ? 3.292 0.680 -3.521 1.00 89.38 90 ARG A N 1
ATOM 743 C CA . ARG A 1 90 ? 3.187 1.995 -2.864 1.00 89.38 90 ARG A CA 1
ATOM 744 C C . ARG A 1 90 ? 1.752 2.309 -2.424 1.00 89.38 90 ARG A C 1
ATOM 746 O O . ARG A 1 90 ? 1.557 2.849 -1.328 1.00 89.38 90 ARG A O 1
ATOM 753 N N . LYS A 1 91 ? 0.742 1.942 -3.224 1.00 88.62 91 LYS A N 1
ATOM 754 C CA . LYS A 1 91 ? -0.680 2.080 -2.857 1.00 88.62 91 LYS A CA 1
ATOM 755 C C . LYS A 1 91 ? -1.007 1.263 -1.606 1.00 88.62 91 LYS A C 1
ATOM 757 O O . LYS A 1 91 ? -1.539 1.820 -0.642 1.00 88.62 91 LYS A O 1
ATOM 762 N N 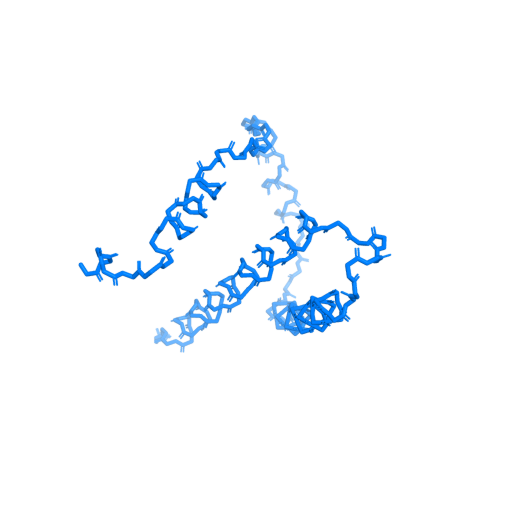. TYR A 1 92 ? -0.636 -0.017 -1.577 1.00 87.88 92 TYR A N 1
ATOM 763 C CA . TYR A 1 92 ? -0.881 -0.883 -0.419 1.00 87.88 92 TYR A CA 1
ATOM 764 C C . TYR A 1 92 ? -0.135 -0.429 0.835 1.00 87.88 92 TYR A C 1
ATOM 766 O O . TYR A 1 92 ? -0.707 -0.455 1.928 1.00 87.88 92 TYR A O 1
ATOM 774 N N . LEU A 1 93 ? 1.097 0.068 0.694 1.00 90.06 93 LEU A N 1
ATOM 775 C CA . LEU A 1 93 ? 1.839 0.647 1.810 1.00 90.06 93 LEU A CA 1
ATOM 776 C C . LEU A 1 93 ? 1.082 1.834 2.427 1.00 90.06 93 LEU A C 1
ATOM 778 O O . LEU A 1 93 ? 0.939 1.920 3.649 1.00 90.06 93 LEU A O 1
ATOM 782 N N . ARG A 1 94 ? 0.557 2.740 1.592 1.00 87.12 94 ARG A N 1
ATOM 783 C CA . ARG A 1 94 ? -0.212 3.904 2.055 1.00 87.12 94 ARG A CA 1
ATOM 784 C C . ARG A 1 94 ? -1.508 3.488 2.749 1.00 87.12 94 ARG A C 1
ATOM 786 O O . ARG A 1 94 ? -1.792 3.990 3.834 1.00 87.12 94 ARG A O 1
ATOM 793 N N . MET A 1 95 ? -2.261 2.556 2.164 1.00 83.19 95 MET A N 1
ATOM 794 C CA . MET A 1 95 ? -3.497 2.037 2.764 1.00 83.19 95 MET A CA 1
ATOM 795 C C . MET A 1 95 ? -3.236 1.375 4.122 1.00 83.19 95 MET A C 1
ATOM 797 O O . MET A 1 95 ? -3.959 1.634 5.081 1.00 83.19 95 MET A O 1
ATOM 801 N N . SER A 1 96 ? -2.169 0.581 4.226 1.00 82.06 96 SER A N 1
ATOM 802 C CA . SER A 1 96 ? -1.801 -0.116 5.464 1.00 82.06 96 SER A CA 1
ATOM 803 C C . SER A 1 96 ? -1.404 0.860 6.575 1.00 82.06 96 SER A C 1
ATOM 805 O O . SER A 1 96 ? -1.826 0.701 7.718 1.00 82.06 96 SER A O 1
ATOM 807 N N . LYS A 1 97 ? -0.673 1.934 6.243 1.00 83.81 97 LYS A N 1
ATOM 808 C CA . LYS A 1 97 ? -0.353 3.012 7.194 1.00 83.81 97 LYS A CA 1
ATOM 809 C C . LYS A 1 97 ? -1.596 3.747 7.688 1.00 83.81 97 LYS A C 1
ATOM 811 O O . LYS A 1 97 ? -1.692 4.031 8.878 1.00 83.81 97 LYS A O 1
ATOM 816 N N . VAL A 1 98 ? -2.542 4.048 6.796 1.00 79.69 98 VAL A N 1
ATOM 817 C CA . VAL A 1 98 ? -3.810 4.697 7.170 1.00 79.69 98 VAL A CA 1
ATOM 818 C C . VAL A 1 98 ? -4.617 3.797 8.105 1.00 79.69 98 VAL A C 1
ATOM 820 O O . VAL A 1 98 ? -5.031 4.260 9.163 1.00 79.69 98 VAL A O 1
ATOM 823 N N . LYS A 1 99 ? -4.762 2.506 7.780 1.00 76.38 99 LYS A N 1
ATOM 824 C CA . LYS A 1 99 ? -5.434 1.532 8.655 1.00 76.38 99 LYS A CA 1
ATOM 825 C C . LYS A 1 99 ? -4.768 1.430 10.031 1.00 76.38 99 LYS A C 1
ATOM 827 O O . LYS A 1 99 ? -5.462 1.464 11.039 1.00 76.38 99 LYS A O 1
ATOM 832 N N . LEU A 1 100 ? -3.434 1.390 10.087 1.00 78.06 100 LEU A N 1
ATOM 833 C CA . LEU A 1 100 ? -2.689 1.358 11.351 1.00 78.06 100 LEU A CA 1
ATOM 834 C C . LEU A 1 100 ? -2.942 2.611 12.211 1.00 78.06 100 LEU A C 1
ATOM 836 O O . LEU A 1 100 ? -3.043 2.519 13.434 1.00 78.06 100 LEU A O 1
ATOM 840 N N . LEU A 1 101 ? -3.028 3.789 11.585 1.00 75.94 101 LEU A N 1
ATOM 841 C CA . LEU A 1 101 ? -3.308 5.048 12.281 1.00 75.94 101 LEU A CA 1
ATOM 842 C C . LEU A 1 101 ? -4.749 5.118 12.793 1.00 75.94 101 LEU A C 1
ATOM 844 O O . LEU A 1 101 ? -4.954 5.564 13.920 1.00 75.94 101 LEU A O 1
ATOM 848 N N . ILE A 1 102 ? -5.718 4.665 11.992 1.00 76.38 102 ILE A N 1
ATOM 849 C CA . ILE A 1 102 ? -7.137 4.621 12.374 1.00 76.38 102 ILE A CA 1
ATOM 850 C C . ILE A 1 102 ? -7.340 3.647 13.537 1.00 76.38 102 ILE A C 1
ATOM 852 O O . ILE A 1 102 ? -7.824 4.076 14.580 1.00 76.38 102 ILE A O 1
ATOM 856 N N . GLY A 1 103 ? -6.845 2.409 13.432 1.00 70.38 103 GLY A N 1
ATOM 857 C CA . GLY A 1 103 ? -6.957 1.434 14.525 1.00 70.38 103 GLY A CA 1
ATOM 858 C C . GLY A 1 103 ? -6.287 1.917 15.819 1.00 70.38 103 GLY A C 1
ATOM 859 O O . GLY A 1 103 ? -6.815 1.748 16.914 1.00 70.38 103 GLY A O 1
ATOM 860 N N . ARG A 1 104 ? -5.156 2.635 15.723 1.00 63.53 104 ARG A N 1
ATOM 861 C CA . ARG A 1 104 ? -4.533 3.273 16.897 1.00 63.53 104 ARG A CA 1
ATOM 862 C C . ARG A 1 104 ? -5.410 4.384 17.495 1.00 63.53 104 ARG A C 1
ATOM 864 O O . ARG A 1 104 ? -5.416 4.550 18.713 1.00 63.53 104 ARG A O 1
ATOM 871 N N . ALA A 1 105 ? -6.096 5.177 16.673 1.00 61.03 105 ALA A N 1
ATOM 872 C CA . ALA A 1 105 ? -6.985 6.237 17.146 1.00 61.03 105 ALA A CA 1
ATOM 873 C C . ALA A 1 105 ? -8.238 5.667 17.832 1.00 61.03 105 ALA A C 1
ATOM 875 O O . ALA A 1 105 ? -8.617 6.164 18.891 1.00 61.03 105 ALA A O 1
ATOM 876 N N . GLU A 1 106 ? -8.819 4.600 17.286 1.00 59.91 106 GLU A N 1
ATOM 877 C CA . GLU A 1 106 ? -9.975 3.893 17.853 1.00 59.91 106 GLU A CA 1
ATOM 878 C C . GLU A 1 106 ? -9.646 3.277 19.223 1.00 59.91 106 GLU A C 1
ATOM 880 O O . GLU A 1 106 ? -10.343 3.552 20.200 1.00 59.91 106 GLU A O 1
ATOM 885 N N . LEU A 1 107 ? -8.507 2.582 19.350 1.00 59.81 107 LEU A N 1
ATOM 886 C CA . LEU A 1 107 ? -8.028 2.046 20.635 1.00 59.81 107 LEU A CA 1
ATOM 887 C C . LEU A 1 107 ? -7.801 3.138 21.694 1.00 59.81 107 LEU A C 1
ATOM 889 O O . LEU A 1 107 ? -8.093 2.948 22.877 1.00 59.81 107 LEU A O 1
ATOM 893 N N . ASN A 1 108 ? -7.287 4.302 21.289 1.00 58.91 108 ASN A N 1
ATOM 894 C CA . ASN A 1 108 ? -7.080 5.422 22.209 1.00 58.91 108 ASN A CA 1
ATOM 895 C C . ASN A 1 108 ? -8.405 6.044 22.680 1.00 58.91 108 ASN A C 1
ATOM 897 O O . ASN A 1 108 ? -8.483 6.501 23.818 1.00 58.91 108 ASN A O 1
ATOM 901 N N . LEU A 1 109 ? -9.442 6.055 21.837 1.00 59.72 109 LEU A N 1
ATOM 902 C CA . LEU A 1 109 ? -10.772 6.552 22.201 1.00 59.72 109 LEU A CA 1
ATOM 903 C C . LEU A 1 109 ? -11.495 5.606 23.167 1.00 59.72 109 LEU A C 1
ATOM 905 O O . LEU A 1 109 ? -12.159 6.078 24.090 1.00 59.72 109 LEU A O 1
ATOM 909 N N . ILE A 1 110 ? -11.324 4.290 23.006 1.00 58.47 110 ILE A N 1
ATOM 910 C CA . ILE A 1 110 ? -11.894 3.280 23.911 1.00 58.47 110 ILE A CA 1
ATOM 911 C C . ILE A 1 110 ? -11.262 3.384 25.309 1.00 58.47 110 ILE A C 1
ATOM 913 O O . ILE A 1 110 ? -11.983 3.420 26.304 1.00 58.47 110 ILE A O 1
ATOM 917 N N . LYS A 1 111 ? -9.933 3.557 25.400 1.00 59.03 111 LYS A N 1
ATOM 918 C CA . LYS A 1 111 ? -9.210 3.720 26.681 1.00 59.03 111 LYS A CA 1
ATOM 919 C C . LYS A 1 111 ? -9.566 4.990 27.468 1.00 59.03 111 LYS A C 1
ATOM 921 O O . LYS A 1 111 ? -9.206 5.093 28.637 1.00 59.03 111 LYS A O 1
ATOM 926 N N . LEU A 1 112 ? -10.234 5.966 26.847 1.00 59.88 112 LEU A N 1
ATOM 927 C CA . LEU A 1 112 ? -10.584 7.254 27.459 1.00 59.88 112 LEU A CA 1
ATOM 928 C C . LEU A 1 112 ? -12.043 7.345 27.938 1.00 59.88 112 LEU A C 1
ATOM 930 O O . LEU A 1 112 ? -12.424 8.380 28.490 1.00 59.88 112 LEU A O 1
ATOM 934 N N . ARG A 1 113 ? -12.871 6.305 27.760 1.00 49.66 113 ARG A N 1
ATOM 935 C CA . ARG A 1 113 ? -14.231 6.285 28.325 1.00 49.66 113 ARG A CA 1
ATOM 936 C C . ARG A 1 113 ? -14.184 5.950 29.826 1.00 49.66 113 ARG A C 1
ATOM 938 O O . ARG A 1 113 ? -13.683 4.884 30.172 1.00 49.66 113 ARG A O 1
ATOM 945 N N . PRO A 1 114 ? -14.702 6.814 30.720 1.00 55.16 114 PRO A N 1
ATOM 946 C CA . PRO A 1 114 ? -14.860 6.463 32.128 1.00 55.16 114 PRO A CA 1
ATOM 947 C C . PRO A 1 114 ? -15.972 5.411 32.300 1.00 55.16 114 PRO A C 1
ATOM 949 O O . PRO A 1 114 ? -16.989 5.476 31.606 1.00 55.16 114 PRO A O 1
ATOM 952 N N . SER A 1 115 ? -15.732 4.460 33.210 1.00 61.34 115 SER A N 1
ATOM 953 C CA . SER A 1 115 ? -16.639 3.389 33.664 1.00 61.34 115 SER A CA 1
ATOM 954 C C . SER A 1 115 ? -17.879 3.904 34.383 1.00 61.34 115 SER A C 1
ATOM 956 O O . SER A 1 115 ? -17.695 4.834 35.206 1.00 61.34 115 SER A O 1
#

Organism: NCBI:txid1348616

Radius of gyration: 20.33 Å; chains: 1; bounding box: 47×47×50 Å

Secondary structure (DSSP, 8-state):
--TT-TTHHHHHHHHHHHTS---PPPPPPHHHHHHHHHHHTT-----THHHHHHHHHHHHHHHHHHHHHHHHHTS-TTSS--HHHHHHHHHHHHHHHHHHHHHHHHHHHHTT---

Foldseek 3Di:
DLPPDPCSVVVVVVVVVVPPPDPDDDDDDPVRVVVVVVVVVPDPDDDPPVVVVVLVVLVVVLVVLVVVLVVVVPDPPPDPDDPVVSVVSVVVSVVSVVVSVVVVVVVVVVVPDDD

pLDDT: mean 72.52, std 13.21, range [46.22, 95.06]